Protein AF-A0A815STW2-F1 (afdb_monomer_lite)

Organism: NCBI:txid392033

Sequence (147 aa):
MLKKWLPKKSIYLHRVTLRSILSVIGIFVCCILSVFIVSNFSDNTRLIEPKSVKCNCPSAQNSFPQIIPSVLTTIRNEVILKPCKEIQKGSPVQRAIVIYYPHHQSEYFFPEVRWLYRSWVEMLLGQPSTWRTDFVIFTYNFSIEFR

Foldseek 3Di:
DDDDDDDPDDDPPPPVVVVVVVVVVVVVVVVVVVVVVVVVVVVPPPPPPPPPPPPPQPPPPPDDDPDDPDDPPDDDDPPPPDGDDDDDVPAQAEEEDEEEDEPVCCVPCVVVVVVVVVVVVVVVVVDDPSYYYHYHYDYPDPPDPPD

InterPro domains:
  IPR055588 Domain of unknown function DUF7164 [PF23741] (91-146)

Secondary structure (DSSP, 8-state):
----------SSHHHHHHHHHHHHHHHHHHHHHHHHHHHHHHTT-----------------S------SS---S------PPPPPP--TT--EEEEEEEE--GGGHHHHHHHHHHHHHHHHHHHHT--TTEEEEEEEE---------

pLDDT: mean 70.27, std 20.28, range [38.28, 96.31]

Structure (mmCIF, N/CA/C/O backbone):
data_AF-A0A815STW2-F1
#
_entry.id   AF-A0A815STW2-F1
#
loop_
_atom_site.group_PDB
_atom_site.id
_atom_site.type_symbol
_atom_site.label_atom_id
_atom_site.label_alt_id
_atom_site.label_comp_id
_atom_site.label_asym_id
_atom_site.label_entity_id
_atom_site.label_seq_id
_atom_site.pdbx_PDB_ins_code
_atom_site.Cartn_x
_atom_site.Cartn_y
_atom_site.Cartn_z
_atom_site.occupancy
_atom_site.B_iso_or_equiv
_atom_site.auth_seq_id
_atom_site.auth_comp_id
_atom_site.auth_asym_id
_atom_site.auth_atom_id
_atom_site.pdbx_PDB_model_num
ATOM 1 N N . MET A 1 1 ? 72.573 -13.040 51.336 1.00 42.34 1 MET A N 1
ATOM 2 C CA . MET A 1 1 ? 72.260 -11.967 50.366 1.00 42.34 1 MET A CA 1
ATOM 3 C C . MET A 1 1 ? 70.932 -12.277 49.687 1.00 42.34 1 MET A C 1
ATOM 5 O O . MET A 1 1 ? 70.861 -13.204 48.893 1.00 42.34 1 MET A O 1
ATOM 9 N N . LEU A 1 2 ? 69.871 -11.558 50.071 1.00 44.09 2 LEU A N 1
ATOM 10 C CA . LEU A 1 2 ? 68.526 -11.670 49.498 1.00 44.09 2 LEU A CA 1
ATOM 11 C C . LEU A 1 2 ? 68.499 -11.145 48.054 1.00 44.09 2 LEU A C 1
ATOM 13 O O . LEU A 1 2 ? 68.849 -9.988 47.826 1.00 44.09 2 LEU A O 1
ATOM 17 N N . LYS A 1 3 ? 67.935 -11.913 47.116 1.00 49.56 3 LYS A N 1
ATOM 18 C CA . LYS A 1 3 ? 67.274 -11.344 45.932 1.00 49.56 3 LYS A CA 1
ATOM 19 C C . LYS A 1 3 ? 65.848 -11.879 45.841 1.00 49.56 3 LYS A C 1
ATOM 21 O O . LYS A 1 3 ? 65.611 -13.067 45.656 1.00 49.56 3 LYS A O 1
ATOM 26 N N . LYS A 1 4 ? 64.926 -10.944 46.069 1.00 55.22 4 LYS A N 1
ATOM 27 C CA . LYS A 1 4 ? 63.472 -11.083 46.119 1.00 55.22 4 LYS A CA 1
ATOM 28 C C . LYS A 1 4 ? 62.908 -11.566 44.784 1.00 55.22 4 LYS A C 1
ATOM 30 O O . LYS A 1 4 ? 63.143 -10.956 43.745 1.00 55.22 4 LYS A O 1
ATOM 35 N N . TRP A 1 5 ? 62.086 -12.601 44.877 1.00 53.25 5 TRP A N 1
ATOM 36 C CA . TRP A 1 5 ? 61.035 -12.935 43.926 1.00 53.25 5 TRP A CA 1
ATOM 37 C C . TRP A 1 5 ? 59.880 -11.929 44.048 1.00 53.25 5 TRP A C 1
ATOM 39 O O . TRP A 1 5 ? 59.402 -11.674 45.152 1.00 53.25 5 TRP A O 1
ATOM 49 N N . LEU A 1 6 ? 59.398 -11.397 42.925 1.00 59.75 6 LEU A N 1
ATOM 50 C CA . LEU A 1 6 ? 58.096 -10.729 42.827 1.00 59.75 6 LEU A CA 1
ATOM 51 C C . LEU A 1 6 ? 57.305 -11.371 41.676 1.00 59.75 6 LEU A C 1
ATOM 53 O O . LEU A 1 6 ? 57.813 -11.411 40.552 1.00 59.75 6 LEU A O 1
ATOM 57 N N . PRO A 1 7 ? 56.080 -11.874 41.911 1.00 55.28 7 PRO A N 1
ATOM 58 C CA . PRO A 1 7 ? 55.275 -12.479 40.860 1.00 55.28 7 PRO A CA 1
ATOM 59 C C . PRO A 1 7 ? 54.510 -11.418 40.051 1.00 55.28 7 PRO A C 1
ATOM 61 O O . PRO A 1 7 ? 53.757 -10.606 40.587 1.00 55.28 7 PRO A O 1
ATOM 64 N N . LYS A 1 8 ? 54.649 -11.478 38.722 1.00 58.78 8 LYS A N 1
ATOM 65 C CA . LYS A 1 8 ? 53.782 -10.802 37.742 1.00 58.78 8 LYS A CA 1
ATOM 66 C C . LYS A 1 8 ? 52.380 -11.428 37.768 1.00 58.78 8 LYS A C 1
ATOM 68 O O . LYS A 1 8 ? 52.125 -12.391 37.051 1.00 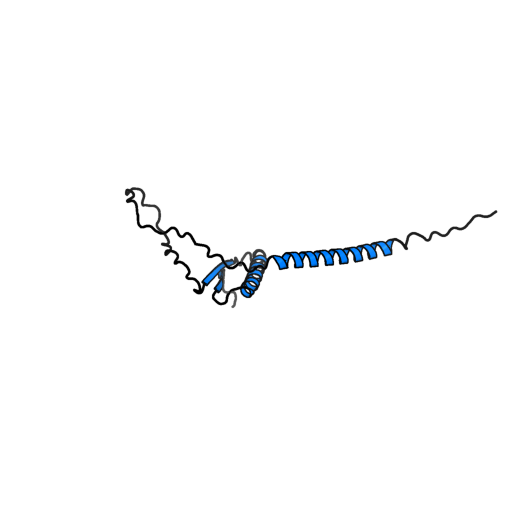58.78 8 LYS A O 1
ATOM 73 N N . LYS A 1 9 ? 51.450 -10.876 38.546 1.00 54.53 9 LYS A N 1
ATOM 74 C CA . LYS A 1 9 ? 50.006 -11.156 38.411 1.00 54.53 9 LYS A CA 1
ATOM 75 C C . LYS A 1 9 ? 49.184 -9.905 38.729 1.00 54.53 9 LYS A C 1
ATOM 77 O O . LYS A 1 9 ? 48.673 -9.778 39.829 1.00 54.53 9 LYS A O 1
ATOM 82 N N . SER A 1 10 ? 49.051 -8.978 37.778 1.00 56.28 10 SER A N 1
ATOM 83 C CA . SER A 1 10 ? 48.032 -7.914 37.868 1.00 56.28 10 SER A CA 1
ATOM 84 C C . SER A 1 10 ? 47.793 -7.216 36.523 1.00 56.28 10 SER A C 1
ATOM 86 O O . SER A 1 10 ? 48.119 -6.049 36.358 1.00 56.28 10 SER A O 1
ATOM 88 N N . ILE A 1 11 ? 47.301 -7.938 35.508 1.00 57.12 11 ILE A N 1
ATOM 89 C CA . ILE A 1 11 ? 46.844 -7.308 34.242 1.00 57.12 11 ILE A CA 1
ATOM 90 C C . ILE A 1 11 ? 45.532 -7.934 33.721 1.00 57.12 11 ILE A C 1
ATOM 92 O O . ILE A 1 11 ? 44.764 -7.279 33.023 1.00 57.12 11 ILE A O 1
ATOM 96 N N . TYR A 1 12 ? 45.197 -9.171 34.105 1.00 49.94 12 TYR A N 1
ATOM 97 C CA . TYR A 1 12 ? 44.025 -9.869 33.555 1.00 49.94 12 TYR A CA 1
ATOM 98 C C . TYR A 1 12 ? 42.677 -9.540 34.222 1.00 49.94 12 TYR A C 1
ATOM 100 O O . TYR A 1 12 ? 41.643 -9.691 33.576 1.00 49.94 12 TYR A O 1
ATOM 108 N N . LEU A 1 13 ? 42.653 -9.046 35.466 1.00 50.84 13 LEU A N 1
ATOM 109 C CA . LEU A 1 13 ? 41.388 -8.817 36.185 1.00 50.84 13 LEU A CA 1
ATOM 110 C C . LEU A 1 13 ? 40.633 -7.545 35.748 1.00 50.84 13 LEU A C 1
ATOM 112 O O . LEU A 1 13 ? 39.431 -7.446 35.964 1.00 50.84 13 LEU A O 1
ATOM 116 N N . HIS A 1 14 ? 41.303 -6.582 35.105 1.00 52.69 14 HIS A N 1
ATOM 117 C CA . HIS A 1 14 ? 40.707 -5.272 34.800 1.00 52.69 14 HIS A CA 1
ATOM 118 C C . HIS A 1 14 ? 39.965 -5.219 33.447 1.00 52.69 14 HIS A C 1
ATOM 120 O O . HIS A 1 14 ? 39.109 -4.362 33.227 1.00 52.69 14 HIS A O 1
ATOM 126 N N . ARG A 1 15 ? 40.260 -6.136 32.514 1.00 53.25 15 ARG A N 1
ATOM 127 C CA . ARG A 1 15 ? 39.623 -6.149 31.181 1.00 53.25 15 ARG A CA 1
ATOM 128 C C . ARG A 1 15 ? 38.226 -6.776 31.172 1.00 53.25 15 ARG A C 1
ATOM 130 O O . ARG A 1 15 ? 37.423 -6.433 30.307 1.00 53.25 15 ARG A O 1
ATOM 137 N N . VAL A 1 16 ? 37.929 -7.666 32.120 1.00 55.84 16 VAL A N 1
ATOM 138 C CA . VAL A 1 16 ? 36.632 -8.363 32.197 1.00 55.84 16 VAL A CA 1
ATOM 139 C C . VAL A 1 16 ? 35.546 -7.457 32.793 1.00 55.84 16 VAL A C 1
ATOM 141 O O . VAL A 1 16 ? 34.399 -7.500 32.353 1.00 55.84 16 VAL A O 1
ATOM 144 N N . THR A 1 17 ? 35.907 -6.552 33.706 1.00 60.47 17 THR A N 1
ATOM 145 C CA . THR A 1 17 ? 34.969 -5.589 34.304 1.00 60.47 17 THR A CA 1
ATOM 146 C C . THR A 1 17 ? 34.543 -4.495 33.328 1.00 60.47 17 THR A C 1
ATOM 148 O O . THR A 1 17 ? 33.364 -4.158 33.285 1.00 60.47 17 THR A O 1
ATOM 151 N N . LEU A 1 18 ? 35.444 -3.991 32.476 1.00 69.06 18 LEU A N 1
ATOM 152 C CA . LEU A 1 18 ? 35.115 -2.893 31.558 1.00 69.06 18 LEU A CA 1
ATOM 153 C C . LEU A 1 18 ? 34.068 -3.292 30.504 1.00 69.06 18 LEU A C 1
ATOM 155 O O . LEU A 1 18 ? 33.138 -2.534 30.248 1.00 69.06 18 LEU A O 1
ATOM 159 N N . ARG A 1 19 ? 34.178 -4.497 29.922 1.00 73.44 19 ARG A N 1
ATOM 160 C CA . ARG A 1 19 ? 33.194 -4.997 28.941 1.00 73.44 19 ARG A CA 1
ATOM 161 C C . ARG A 1 19 ? 31.816 -5.219 29.562 1.00 73.44 19 ARG A C 1
ATOM 163 O O . ARG A 1 19 ? 30.814 -4.920 28.923 1.00 73.44 19 ARG A O 1
ATOM 170 N N . SER A 1 20 ? 31.778 -5.693 30.806 1.00 78.06 20 SER A N 1
ATOM 171 C CA . SER A 1 20 ? 30.528 -5.856 31.551 1.00 78.06 20 SER A CA 1
ATOM 172 C C . SER A 1 20 ? 29.868 -4.499 31.828 1.00 78.06 20 SER A C 1
ATOM 174 O O . SER A 1 20 ? 28.696 -4.304 31.518 1.00 78.06 20 SER A O 1
ATOM 176 N N . ILE A 1 21 ? 30.647 -3.514 32.286 1.00 81.75 21 ILE A N 1
ATOM 177 C CA . ILE A 1 21 ? 30.162 -2.152 32.557 1.00 81.75 21 ILE A CA 1
ATOM 178 C C . ILE A 1 21 ? 29.641 -1.479 31.276 1.00 81.75 21 ILE A C 1
ATOM 180 O O . ILE A 1 21 ? 28.546 -0.924 31.282 1.00 81.75 21 ILE A O 1
ATOM 184 N N . LEU A 1 22 ? 30.373 -1.581 30.161 1.00 83.12 22 LEU A N 1
ATOM 185 C CA . LEU A 1 22 ? 29.943 -1.054 28.858 1.00 83.12 22 LEU A CA 1
ATOM 186 C C . LEU A 1 22 ? 28.628 -1.688 28.378 1.00 83.12 22 LEU A C 1
ATOM 188 O O . LEU A 1 22 ? 27.776 -0.984 27.840 1.00 83.12 22 LEU A O 1
ATOM 192 N N . SER A 1 23 ? 28.432 -2.990 28.609 1.00 86.88 23 SER A N 1
ATOM 193 C CA . SER A 1 23 ? 27.186 -3.678 28.254 1.00 86.88 23 SER A CA 1
ATOM 194 C C . SER A 1 23 ? 26.001 -3.195 29.090 1.00 86.88 23 SER A C 1
ATOM 196 O O . SER A 1 23 ? 24.921 -2.975 28.547 1.00 86.88 23 SER A O 1
ATOM 198 N N . VAL A 1 24 ? 26.191 -3.007 30.398 1.00 88.56 24 VAL A N 1
ATOM 199 C CA . VAL A 1 24 ? 25.129 -2.523 31.294 1.00 88.56 24 VAL A CA 1
ATOM 200 C C . VAL A 1 24 ? 24.748 -1.081 30.956 1.00 88.56 24 VAL A C 1
ATOM 202 O O . VAL A 1 24 ? 23.561 -0.773 30.863 1.00 88.56 24 VAL A O 1
ATOM 205 N N . ILE A 1 25 ? 25.734 -0.217 30.684 1.00 91.75 25 ILE A N 1
ATOM 206 C CA . ILE A 1 25 ? 25.488 1.164 30.239 1.00 91.75 25 ILE A CA 1
ATOM 207 C C . ILE A 1 25 ? 24.729 1.173 28.906 1.00 91.75 25 ILE A C 1
ATOM 209 O O . ILE A 1 25 ? 23.763 1.918 28.764 1.00 91.75 25 ILE A O 1
ATOM 213 N N . GLY A 1 26 ? 25.113 0.321 27.949 1.00 90.44 26 GLY A N 1
ATOM 214 C CA . GLY A 1 26 ? 24.435 0.220 26.654 1.00 90.44 26 GLY A CA 1
ATOM 215 C C . GLY A 1 26 ? 22.959 -0.168 26.773 1.00 90.44 26 GLY A C 1
ATOM 216 O O . GLY A 1 26 ? 22.108 0.458 26.143 1.00 90.44 26 GLY A O 1
ATOM 217 N N . ILE A 1 27 ? 22.637 -1.147 27.627 1.00 90.12 27 ILE A N 1
ATOM 218 C CA . ILE A 1 27 ? 21.247 -1.552 27.894 1.00 90.12 27 ILE A CA 1
ATOM 219 C C . ILE A 1 27 ? 20.471 -0.399 28.537 1.00 90.12 27 ILE A C 1
ATOM 221 O O . ILE A 1 27 ? 19.361 -0.092 28.108 1.00 90.12 27 ILE A O 1
ATOM 225 N N . PHE A 1 28 ? 21.069 0.282 29.516 1.00 91.62 28 PHE A N 1
ATOM 226 C CA . PHE A 1 28 ? 20.416 1.378 30.227 1.00 91.62 28 PHE A CA 1
ATOM 227 C C . PHE A 1 28 ? 20.101 2.567 29.307 1.00 91.62 28 PHE A C 1
ATOM 229 O O . PHE A 1 28 ? 18.982 3.077 29.315 1.00 91.62 28 PHE A O 1
ATOM 236 N N . VAL A 1 29 ? 21.049 2.962 28.450 1.00 93.38 29 VAL A N 1
ATOM 237 C CA . VAL A 1 29 ? 20.839 4.019 27.446 1.00 93.38 29 VAL A CA 1
ATOM 238 C C . VAL A 1 29 ? 19.759 3.614 26.440 1.00 93.38 29 VAL A C 1
ATOM 240 O O . VAL A 1 29 ? 18.902 4.430 26.108 1.00 93.38 29 VAL A O 1
ATOM 243 N N . CYS A 1 30 ? 19.747 2.354 25.995 1.00 90.69 30 CYS A N 1
ATOM 244 C CA . CYS A 1 30 ? 18.729 1.846 25.075 1.00 90.69 30 CYS A CA 1
ATOM 245 C C . CYS A 1 30 ? 17.319 1.886 25.694 1.00 90.69 30 CYS A C 1
ATOM 247 O O . CYS A 1 30 ? 16.372 2.326 25.042 1.00 90.69 30 CYS A O 1
ATOM 249 N N . CYS A 1 31 ? 17.185 1.507 26.970 1.00 86.69 31 CYS A N 1
ATOM 250 C CA . CYS A 1 31 ? 15.921 1.593 27.705 1.00 86.69 31 CYS A CA 1
ATOM 251 C C . CYS A 1 31 ? 15.448 3.039 27.902 1.00 86.69 31 CYS A C 1
ATOM 253 O O . CYS A 1 31 ? 14.261 3.315 27.758 1.00 86.69 31 CYS A O 1
ATOM 255 N N . ILE A 1 32 ? 16.352 3.977 28.203 1.00 89.62 32 ILE A N 1
ATOM 256 C CA . ILE A 1 32 ? 15.976 5.393 28.332 1.00 89.62 32 ILE A CA 1
ATOM 257 C C . ILE A 1 32 ? 15.513 5.951 26.984 1.00 89.62 32 ILE A C 1
ATOM 259 O O . ILE A 1 32 ? 14.486 6.624 26.925 1.00 89.62 32 ILE A O 1
ATOM 263 N N . LEU A 1 33 ? 16.228 5.648 25.896 1.00 86.75 33 LEU A N 1
ATOM 264 C CA . LEU A 1 33 ? 15.863 6.120 24.560 1.00 86.75 33 LEU A CA 1
ATOM 265 C C . LEU A 1 33 ? 14.515 5.557 24.096 1.00 86.75 33 LEU A C 1
ATOM 267 O O . LEU A 1 33 ? 13.717 6.308 23.541 1.00 86.75 33 LEU A O 1
ATOM 271 N N . SER A 1 34 ? 14.220 4.279 24.350 1.00 84.56 34 SER A N 1
ATOM 272 C CA . SER A 1 34 ? 12.936 3.687 23.954 1.00 84.56 34 SER A CA 1
ATOM 273 C C . SER A 1 34 ? 11.755 4.300 24.711 1.00 84.56 34 SER A C 1
ATOM 275 O O . SER A 1 34 ? 10.747 4.632 24.088 1.00 84.56 34 SER A O 1
ATOM 277 N N . VAL A 1 35 ? 11.896 4.546 26.018 1.00 82.19 35 VAL A N 1
ATOM 278 C CA . VAL A 1 35 ? 10.873 5.247 26.813 1.00 82.19 35 VAL A CA 1
ATOM 279 C C . VAL A 1 35 ? 10.686 6.679 26.314 1.00 82.19 35 VAL A C 1
ATOM 281 O O . VAL A 1 35 ? 9.554 7.127 26.151 1.00 82.19 35 VAL A O 1
ATOM 284 N N . PHE A 1 36 ? 11.774 7.390 26.005 1.00 80.31 36 PHE A N 1
ATOM 285 C CA . PHE A 1 36 ? 11.689 8.763 25.508 1.00 80.31 36 PHE A CA 1
ATOM 286 C C . PHE A 1 36 ? 10.988 8.840 24.144 1.00 80.31 36 PHE A C 1
ATOM 288 O O . PHE A 1 36 ? 10.163 9.728 23.931 1.00 80.31 36 PHE A O 1
ATOM 295 N N . ILE A 1 37 ? 11.262 7.894 23.240 1.00 77.25 37 ILE A N 1
ATOM 296 C CA . ILE A 1 37 ? 10.595 7.803 21.932 1.00 77.25 37 ILE A CA 1
ATOM 297 C C . ILE A 1 37 ? 9.094 7.538 22.106 1.00 77.25 37 ILE A C 1
ATOM 299 O O . ILE A 1 37 ? 8.285 8.223 21.484 1.00 77.25 37 ILE A O 1
ATOM 303 N N . VAL A 1 38 ? 8.708 6.596 22.974 1.00 71.56 38 VAL A N 1
ATOM 304 C CA . VAL A 1 38 ? 7.292 6.266 23.214 1.00 71.56 38 VAL A CA 1
ATOM 305 C C . VAL A 1 38 ? 6.542 7.445 23.842 1.00 71.56 38 VAL A C 1
ATOM 307 O O . VAL A 1 38 ? 5.451 7.783 23.384 1.00 71.56 38 VAL A O 1
ATOM 310 N N . SER A 1 39 ? 7.135 8.125 24.827 1.00 70.75 39 SER A N 1
ATOM 311 C CA . SER A 1 39 ? 6.503 9.279 25.478 1.00 70.75 39 SER A CA 1
ATOM 312 C C . SER A 1 39 ? 6.329 10.467 24.528 1.00 70.75 39 SER A C 1
ATOM 314 O O . SER A 1 39 ? 5.258 11.066 24.500 1.00 70.75 39 SER A O 1
ATOM 316 N N . ASN A 1 40 ? 7.326 10.770 23.687 1.00 64.44 40 ASN A N 1
ATOM 317 C CA . ASN A 1 40 ? 7.192 11.839 22.686 1.00 64.44 40 ASN A CA 1
ATOM 318 C C . ASN A 1 40 ? 6.176 11.497 21.585 1.00 64.44 40 ASN A C 1
ATOM 320 O O . ASN A 1 40 ? 5.594 12.396 20.980 1.00 64.44 40 ASN A O 1
ATOM 324 N N . PHE A 1 41 ? 5.955 10.210 21.309 1.00 52.34 41 PHE A N 1
ATOM 325 C CA . PHE A 1 41 ? 4.970 9.784 20.321 1.00 52.34 41 PHE A CA 1
ATOM 326 C C . PHE A 1 41 ? 3.534 9.848 20.865 1.00 52.34 41 PHE A C 1
ATOM 328 O O . PHE A 1 41 ? 2.614 10.215 20.132 1.00 52.34 41 PHE A O 1
ATOM 335 N N . SER A 1 42 ? 3.337 9.554 22.155 1.00 47.62 42 SER A N 1
ATOM 336 C CA . SER A 1 42 ? 2.008 9.525 22.777 1.00 47.62 42 SER A CA 1
ATOM 337 C C . SER A 1 42 ? 1.329 10.902 22.822 1.00 47.62 42 SER A C 1
ATOM 339 O O . SER A 1 42 ? 0.120 10.987 22.603 1.00 47.62 42 SER A O 1
ATOM 341 N N . ASP A 1 43 ? 2.079 11.989 23.031 1.00 50.06 43 ASP A N 1
ATOM 342 C CA . ASP A 1 43 ? 1.504 13.337 23.193 1.00 50.06 43 ASP A CA 1
ATOM 343 C C . ASP A 1 43 ? 0.978 13.975 21.893 1.00 50.06 43 ASP A C 1
ATOM 345 O O . ASP A 1 43 ? 0.199 14.932 21.938 1.00 50.06 43 ASP A O 1
ATOM 349 N N . ASN A 1 44 ? 1.324 13.425 20.724 1.00 49.06 44 ASN A N 1
ATOM 350 C CA . ASN A 1 44 ? 0.881 13.953 19.428 1.00 49.06 44 ASN A CA 1
ATOM 351 C C . ASN A 1 44 ? -0.429 13.342 18.909 1.00 49.06 44 ASN A C 1
ATOM 353 O O . ASN A 1 44 ? -0.925 13.759 17.864 1.00 49.06 44 ASN A O 1
ATOM 357 N N . THR A 1 45 ? -1.050 12.416 19.646 1.00 46.06 45 THR A N 1
ATOM 358 C CA . THR A 1 45 ? -2.367 11.851 19.289 1.00 46.06 45 THR A CA 1
ATOM 359 C C . THR A 1 45 ? -3.536 12.663 19.852 1.00 46.06 45 THR A C 1
ATOM 361 O O . THR A 1 45 ? -4.592 12.130 20.191 1.00 46.06 45 THR A O 1
ATOM 364 N N . ARG A 1 46 ? -3.399 13.994 19.916 1.00 45.28 46 ARG A N 1
ATOM 365 C CA . ARG A 1 46 ? -4.576 14.852 20.073 1.00 45.28 46 ARG A CA 1
ATOM 366 C C . ARG A 1 46 ? -5.394 14.745 18.795 1.00 45.28 46 ARG A C 1
ATOM 368 O O . ARG A 1 46 ? -4.941 15.179 17.742 1.00 45.28 46 ARG A O 1
ATOM 375 N N . LEU A 1 47 ? -6.583 14.155 18.918 1.00 44.94 47 LEU A N 1
ATOM 376 C CA . LEU A 1 47 ? -7.672 14.176 17.944 1.00 44.94 47 LEU A CA 1
ATOM 377 C C . LEU A 1 47 ? -7.782 15.572 17.322 1.00 44.94 47 LEU A C 1
ATOM 379 O O . LEU A 1 47 ? -8.393 16.482 17.882 1.00 44.94 47 LEU A O 1
ATOM 383 N N . ILE A 1 48 ? -7.157 15.746 16.161 1.00 47.47 48 ILE A N 1
ATOM 384 C CA . ILE A 1 48 ? -7.424 16.878 15.292 1.00 47.47 48 ILE A CA 1
ATOM 385 C C . ILE A 1 48 ? -8.815 16.589 14.742 1.00 47.47 48 ILE A C 1
ATOM 387 O O . ILE A 1 48 ? -8.967 15.824 13.790 1.00 47.47 48 ILE A O 1
ATOM 391 N N . GLU A 1 49 ? -9.844 17.166 15.365 1.00 47.59 49 GLU A N 1
ATOM 392 C CA . GLU A 1 49 ? -11.111 17.354 14.669 1.00 47.59 49 GLU A CA 1
ATOM 393 C C . GLU A 1 49 ? -10.772 18.008 13.326 1.00 47.59 49 GLU A C 1
ATOM 395 O O . GLU A 1 49 ? -10.093 19.046 13.315 1.00 47.59 49 GLU A O 1
ATOM 400 N N . PRO A 1 50 ? -11.173 17.415 12.188 1.00 47.03 50 PRO A N 1
ATOM 401 C CA . PRO A 1 50 ? -10.904 18.010 10.898 1.00 47.03 50 PRO A CA 1
ATOM 402 C C . PRO A 1 50 ? -11.668 19.331 10.844 1.00 47.03 50 PRO A C 1
ATOM 404 O O . PRO A 1 50 ? -12.865 19.368 10.554 1.00 47.03 50 PRO A O 1
ATOM 407 N N . LYS A 1 51 ? -10.972 20.436 11.145 1.00 42.91 51 LYS A N 1
ATOM 408 C CA . LYS A 1 51 ? -11.426 21.780 10.801 1.00 42.91 51 LYS A CA 1
ATOM 409 C C . LYS A 1 51 ? -11.782 21.708 9.328 1.00 42.91 51 LYS A C 1
ATOM 411 O O . LYS A 1 51 ? -10.935 21.336 8.521 1.00 42.91 51 LYS A O 1
ATOM 416 N N . SER A 1 52 ? -13.041 21.989 9.008 1.00 45.62 52 SER A N 1
ATOM 417 C CA . SER A 1 52 ? -13.560 21.978 7.646 1.00 45.62 52 SER A CA 1
ATOM 418 C C . SER A 1 52 ? -12.640 22.818 6.766 1.00 45.62 52 SER A C 1
ATOM 420 O O . SER A 1 52 ? -12.687 24.051 6.804 1.00 45.62 52 SER A O 1
ATOM 422 N N . VAL A 1 53 ? -11.757 22.156 6.024 1.00 48.38 53 VAL A N 1
ATOM 423 C CA . VAL A 1 53 ? -10.932 22.805 5.017 1.00 48.38 53 VAL A CA 1
ATOM 424 C C . VAL A 1 53 ? -11.920 23.252 3.953 1.00 48.38 53 VAL A C 1
ATOM 426 O O . VAL A 1 53 ? -12.465 22.427 3.223 1.00 48.38 53 VAL A O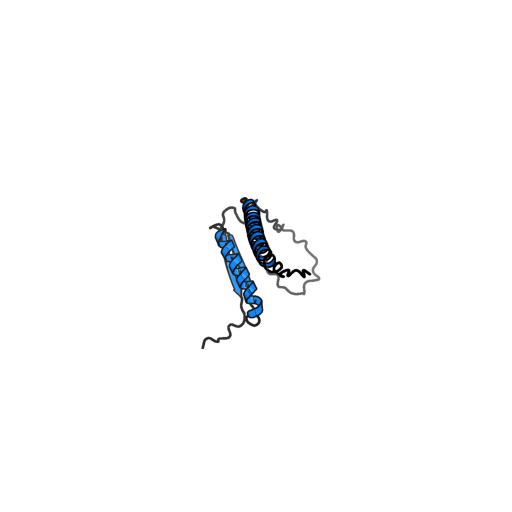 1
ATOM 429 N N . LYS A 1 54 ? -12.215 24.554 3.912 1.00 41.50 54 LYS A N 1
ATOM 430 C CA . LYS A 1 54 ? -12.936 25.148 2.790 1.00 41.50 54 LYS A CA 1
ATOM 431 C C . LYS A 1 54 ? -12.044 24.974 1.570 1.00 41.50 54 LYS A C 1
ATOM 433 O O . LYS A 1 54 ? -11.056 25.687 1.410 1.00 41.50 54 LYS A O 1
ATOM 438 N N . CYS A 1 55 ? -12.354 23.985 0.742 1.00 49.47 55 CYS A N 1
ATOM 439 C CA . CYS A 1 55 ? -11.763 23.883 -0.577 1.00 49.47 55 CYS A CA 1
ATOM 440 C C . CYS A 1 55 ? -12.240 25.108 -1.361 1.00 49.47 55 CYS A C 1
ATOM 442 O O . CYS A 1 55 ? -13.393 25.154 -1.787 1.00 49.47 55 CYS A O 1
ATOM 444 N N . ASN A 1 56 ? -11.372 26.106 -1.531 1.00 44.47 56 ASN A N 1
ATOM 445 C CA . ASN A 1 56 ? -11.591 27.173 -2.500 1.00 44.47 56 ASN A CA 1
ATOM 446 C C . ASN A 1 56 ? -11.511 26.545 -3.894 1.00 44.47 56 ASN A C 1
ATOM 448 O O . ASN A 1 56 ? -10.467 26.558 -4.542 1.00 44.47 56 ASN A O 1
ATOM 452 N N . CYS A 1 57 ? -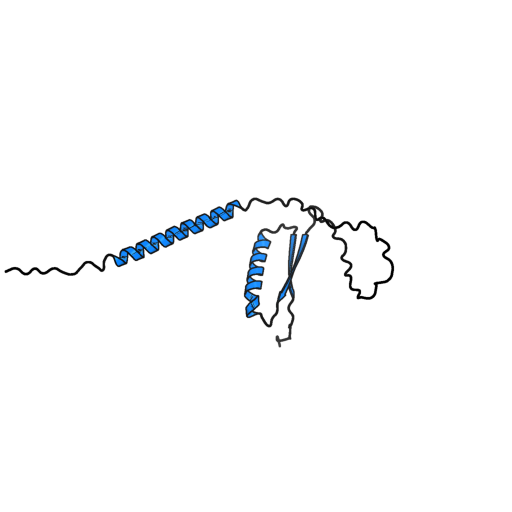12.607 25.937 -4.340 1.00 51.56 57 CYS A N 1
ATOM 453 C CA . CYS A 1 57 ? -12.776 25.655 -5.751 1.00 51.56 57 CYS A CA 1
ATOM 454 C C . CYS A 1 57 ? -12.905 27.018 -6.440 1.00 51.56 57 CYS A C 1
ATOM 456 O O . CYS A 1 57 ? -13.663 27.856 -5.939 1.00 51.56 57 CYS A O 1
ATOM 458 N N . PRO A 1 58 ? -12.193 27.286 -7.547 1.00 45.28 58 PRO A N 1
ATOM 459 C CA . PRO A 1 58 ? -12.523 28.432 -8.371 1.00 45.28 58 PRO A CA 1
ATOM 460 C C . PRO A 1 58 ? -13.959 28.219 -8.840 1.00 45.28 58 PRO A C 1
ATOM 462 O O . PRO A 1 58 ? -14.241 27.355 -9.670 1.00 45.28 58 PRO A O 1
ATOM 465 N N . SER A 1 59 ? -14.890 28.950 -8.232 1.00 44.84 59 SER A N 1
ATOM 466 C CA . SER A 1 59 ? -16.249 29.051 -8.728 1.00 44.84 59 SER A CA 1
ATOM 467 C C . SER A 1 59 ? -16.122 29.474 -10.180 1.00 44.84 59 SER A C 1
ATOM 469 O O . SER A 1 59 ? -15.571 30.540 -10.455 1.00 44.84 59 SER A O 1
ATOM 471 N N . ALA A 1 60 ? -16.593 28.637 -11.102 1.00 46.38 60 ALA A N 1
ATOM 472 C CA . ALA A 1 60 ? -16.831 29.046 -12.474 1.00 46.38 60 ALA A CA 1
ATOM 473 C C . ALA A 1 60 ? -17.919 30.128 -12.433 1.00 46.38 60 ALA A C 1
ATOM 475 O O . ALA A 1 60 ? -19.107 29.861 -12.596 1.00 46.38 60 ALA A O 1
ATOM 476 N N . GLN A 1 61 ? -17.522 31.356 -12.103 1.00 42.81 61 GLN A N 1
ATOM 477 C CA . GLN A 1 61 ? -18.317 32.527 -12.387 1.00 42.81 61 GLN A CA 1
ATOM 478 C C . GLN A 1 61 ? -18.315 32.637 -13.901 1.00 42.81 61 GLN A C 1
ATOM 480 O O . GLN A 1 61 ? -17.286 32.838 -14.542 1.00 42.81 61 GLN A O 1
ATOM 485 N N . ASN A 1 62 ? -19.495 32.383 -14.450 1.00 48.19 62 ASN A N 1
ATOM 486 C CA . ASN A 1 62 ? -19.827 32.536 -15.848 1.00 48.19 62 ASN A CA 1
ATOM 487 C C . ASN A 1 62 ? -19.501 33.963 -16.296 1.00 48.19 62 ASN A C 1
ATOM 489 O O . ASN A 1 62 ? -20.330 34.862 -16.213 1.00 48.19 62 ASN A O 1
ATOM 493 N N . SER A 1 63 ? -18.291 34.164 -16.788 1.00 44.19 63 SER A N 1
ATOM 494 C CA . SER A 1 63 ? -17.947 35.282 -17.647 1.00 44.19 63 SER A CA 1
ATOM 495 C C . SER A 1 63 ? -16.817 34.815 -18.546 1.00 44.19 63 SER A C 1
ATOM 497 O O . SER A 1 63 ? -15.646 35.045 -18.262 1.00 44.19 63 SER A O 1
ATOM 499 N N . PHE A 1 64 ? -17.177 34.109 -19.618 1.00 38.28 64 PHE A N 1
ATOM 500 C CA . PHE A 1 64 ? -16.338 34.068 -20.809 1.00 38.28 64 PHE A CA 1
ATOM 501 C C . PHE A 1 64 ? -16.156 35.521 -21.274 1.00 38.28 64 PHE A C 1
ATOM 503 O O . PHE A 1 64 ? -17.150 36.138 -21.669 1.00 38.28 64 PHE A O 1
ATOM 510 N N . PRO A 1 65 ? -14.945 36.104 -21.257 1.00 40.47 65 PRO A N 1
ATOM 511 C CA . PRO A 1 65 ? -14.693 37.223 -22.140 1.00 40.47 65 PRO A CA 1
ATOM 512 C C . PRO A 1 65 ? -14.708 36.666 -23.566 1.00 40.47 65 PRO A C 1
ATOM 514 O O . PRO A 1 65 ? -14.105 35.628 -23.846 1.00 40.47 65 PRO A O 1
ATOM 517 N N . GLN A 1 66 ? -15.428 37.326 -24.471 1.00 47.78 66 GLN A N 1
ATOM 518 C CA . GLN A 1 66 ? -15.333 37.040 -25.898 1.00 47.78 66 GLN A CA 1
ATOM 519 C C . GLN A 1 66 ? -13.911 37.383 -26.359 1.00 47.78 66 GLN A C 1
ATOM 521 O O . GLN A 1 66 ? -13.603 38.533 -26.667 1.00 47.78 66 GLN A O 1
ATOM 526 N N . ILE A 1 67 ? -13.018 36.393 -26.347 1.00 43.09 67 ILE A N 1
ATOM 527 C CA . ILE A 1 67 ? -11.671 36.530 -26.889 1.00 43.09 67 ILE A CA 1
ATOM 528 C C . ILE A 1 67 ? -11.748 36.232 -28.389 1.00 43.09 67 ILE A C 1
ATOM 530 O O . ILE A 1 67 ? -12.022 35.116 -28.820 1.00 43.09 67 ILE A O 1
ATOM 534 N N . ILE A 1 68 ? -11.561 37.316 -29.135 1.00 45.56 68 ILE A N 1
ATOM 535 C CA . ILE A 1 68 ? -11.153 37.482 -30.535 1.00 45.56 68 ILE A CA 1
ATOM 536 C C . ILE A 1 68 ? -10.669 36.175 -31.218 1.00 45.56 68 ILE A C 1
ATOM 538 O O . ILE A 1 68 ? -9.744 35.526 -30.721 1.00 45.56 68 ILE A O 1
ATOM 542 N N . PRO A 1 69 ? -11.220 35.802 -32.392 1.00 47.53 69 PRO A N 1
ATOM 543 C CA . PRO A 1 69 ? -10.878 34.560 -33.071 1.00 47.53 69 PRO A CA 1
ATOM 544 C C . PRO A 1 69 ? -9.626 34.745 -33.933 1.00 47.53 69 PRO A C 1
ATOM 546 O O . PRO A 1 69 ? -9.719 35.188 -35.075 1.00 47.53 69 PRO A O 1
ATOM 549 N N . SER A 1 70 ? -8.447 34.382 -33.431 1.00 45.44 70 SER A N 1
ATOM 550 C CA . SER A 1 70 ? -7.300 34.174 -34.335 1.00 45.44 70 SER A CA 1
ATOM 551 C C . SER A 1 70 ? -6.233 33.187 -33.866 1.00 45.44 70 SER A C 1
ATOM 553 O O . SER A 1 70 ? -5.244 33.009 -34.568 1.00 45.44 70 SER A O 1
ATOM 555 N N . VAL A 1 71 ? -6.403 32.495 -32.736 1.00 44.41 71 VAL A N 1
ATOM 556 C CA . VAL A 1 71 ? -5.423 31.488 -32.287 1.00 44.41 71 VAL A CA 1
ATOM 557 C C . VAL A 1 71 ? -6.158 30.259 -31.765 1.00 44.41 71 VAL A C 1
ATOM 559 O O . VAL A 1 71 ? -6.232 30.011 -30.568 1.00 44.41 71 VAL A O 1
ATOM 562 N N . LEU A 1 72 ? -6.774 29.506 -32.677 1.00 43.41 72 LEU A N 1
ATOM 563 C CA . LEU A 1 72 ? -7.528 28.300 -32.333 1.00 43.41 72 LEU A CA 1
ATOM 564 C C . LEU A 1 72 ? -7.184 27.140 -33.266 1.00 43.41 72 LEU A C 1
ATOM 566 O O . LEU A 1 72 ? -8.058 26.571 -33.905 1.00 43.41 72 LEU A O 1
ATOM 570 N N . THR A 1 73 ? -5.905 26.775 -33.344 1.00 46.94 73 THR A N 1
ATOM 571 C CA . THR A 1 73 ? -5.484 25.528 -34.002 1.00 46.94 73 THR A CA 1
ATOM 572 C C . THR A 1 73 ? -4.239 24.928 -33.353 1.00 46.94 73 THR A C 1
ATOM 574 O O . THR A 1 73 ? -3.251 24.697 -34.038 1.00 46.94 73 THR A O 1
ATOM 577 N N . THR A 1 74 ? -4.295 24.618 -32.054 1.00 38.88 74 THR A N 1
ATOM 578 C CA . THR A 1 74 ? -3.430 23.570 -31.482 1.00 38.88 74 THR A CA 1
ATOM 579 C C . THR A 1 74 ? -4.183 22.802 -30.388 1.00 38.88 74 THR A C 1
ATOM 581 O O . THR A 1 74 ? -4.114 23.142 -29.217 1.00 38.88 74 THR A O 1
ATOM 584 N N . ILE A 1 75 ? -4.925 21.771 -30.818 1.00 45.56 75 ILE A N 1
ATOM 585 C CA . ILE A 1 75 ? -5.181 20.502 -30.099 1.00 45.56 75 ILE A CA 1
ATOM 586 C C . ILE A 1 75 ? -5.788 20.672 -28.686 1.00 45.56 75 ILE A C 1
ATOM 588 O O . ILE A 1 75 ? -5.094 20.680 -27.679 1.00 45.56 75 ILE A O 1
ATOM 592 N N . ARG A 1 76 ? -7.103 20.880 -28.546 1.00 48.66 76 ARG A N 1
ATOM 593 C CA . ARG A 1 76 ? -8.135 19.826 -28.393 1.00 48.66 76 ARG A CA 1
ATOM 594 C C . ARG A 1 76 ? -7.619 18.537 -27.730 1.00 48.66 76 ARG A C 1
ATOM 596 O O . ARG A 1 76 ? -7.316 17.572 -28.414 1.00 48.66 76 ARG A O 1
ATOM 603 N N . ASN A 1 77 ? -7.578 18.556 -26.400 1.00 51.25 77 ASN A N 1
ATOM 604 C CA . ASN A 1 77 ? -8.034 17.486 -25.503 1.00 51.25 77 ASN A CA 1
ATOM 605 C C . ASN A 1 77 ? -8.259 18.106 -24.115 1.00 51.25 77 ASN A C 1
ATOM 607 O O . ASN A 1 77 ? -7.635 17.729 -23.127 1.00 51.25 77 ASN A O 1
ATOM 611 N N . GLU A 1 78 ? -9.131 19.114 -24.046 1.00 54.19 78 GLU A N 1
ATOM 612 C CA . GLU A 1 78 ? -9.629 19.585 -22.759 1.00 54.19 78 GLU A CA 1
ATOM 613 C C . GLU A 1 78 ? -10.516 18.485 -22.182 1.00 54.19 78 GLU A C 1
ATOM 615 O O . GLU A 1 78 ? -11.666 18.296 -22.582 1.00 54.19 78 GLU A O 1
ATOM 620 N N . VAL A 1 79 ? -9.955 17.710 -21.255 1.00 54.38 79 VAL A N 1
ATOM 621 C CA . VAL A 1 79 ? -10.757 16.929 -20.322 1.00 54.38 79 VAL A CA 1
ATOM 622 C C . VAL A 1 79 ? -11.571 17.958 -19.550 1.00 54.38 79 VAL A C 1
ATOM 624 O O . VAL A 1 79 ? -11.045 18.625 -18.662 1.00 54.38 79 VAL A O 1
ATOM 627 N N . ILE A 1 80 ? -12.838 18.138 -19.933 1.00 54.53 80 ILE A N 1
ATOM 628 C CA . ILE A 1 80 ? -13.789 18.968 -19.194 1.00 54.53 80 ILE A CA 1
ATOM 629 C C . ILE A 1 80 ? -13.983 18.283 -17.841 1.00 54.53 80 ILE A C 1
ATOM 631 O O . ILE A 1 80 ? -14.826 17.397 -17.674 1.00 54.53 80 ILE A O 1
ATOM 635 N N . LEU A 1 81 ? -13.129 18.641 -16.883 1.00 52.91 81 LEU A N 1
ATOM 636 C CA . LEU A 1 81 ? -13.231 18.188 -15.509 1.00 52.91 81 LEU A CA 1
ATOM 637 C C . LEU A 1 81 ? -14.536 18.755 -14.967 1.00 52.91 81 LEU A C 1
ATOM 639 O O . LEU A 1 81 ? -14.733 19.970 -14.913 1.00 52.91 81 LEU A O 1
ATOM 643 N N . LYS A 1 82 ? -15.461 17.861 -14.608 1.00 63.16 82 LYS A N 1
ATOM 644 C CA . LYS A 1 82 ? -16.697 18.272 -13.946 1.00 63.16 82 LYS A CA 1
ATOM 645 C C . LYS A 1 82 ? -16.332 19.074 -12.692 1.00 63.16 82 LYS A C 1
ATOM 647 O O . LYS A 1 82 ? -15.410 18.671 -11.978 1.00 63.16 82 LYS A O 1
ATOM 652 N N . PRO A 1 83 ? -17.045 20.177 -12.411 1.00 59.44 83 PRO A N 1
ATOM 653 C CA . PRO A 1 83 ? -16.774 20.987 -11.236 1.00 59.44 83 PRO A CA 1
ATOM 654 C C . PRO A 1 83 ? -16.883 20.122 -9.979 1.00 59.44 83 PRO A C 1
ATOM 656 O O . PRO A 1 83 ? -17.835 19.351 -9.821 1.00 59.44 83 PRO A O 1
ATOM 659 N N . CYS A 1 84 ? -15.886 20.233 -9.100 1.00 57.59 84 CYS A N 1
ATOM 660 C CA . CYS A 1 84 ? -15.866 19.528 -7.827 1.00 57.59 84 CYS A CA 1
ATOM 661 C C . CYS A 1 84 ? -17.119 19.898 -7.025 1.00 57.59 84 CYS A C 1
ATOM 663 O O . CYS A 1 84 ? -17.356 21.069 -6.731 1.00 57.59 84 CYS A O 1
ATOM 665 N N . LYS A 1 85 ? -17.935 18.901 -6.677 1.00 72.75 85 LYS A N 1
ATOM 666 C CA . LYS A 1 85 ? -19.078 19.094 -5.783 1.00 72.75 85 LYS A CA 1
ATOM 667 C C . LYS A 1 85 ? -18.560 19.180 -4.349 1.00 72.75 85 LYS A C 1
ATOM 669 O O . LYS A 1 85 ? -17.771 18.331 -3.938 1.00 72.75 85 LYS A O 1
ATOM 674 N N . GLU A 1 86 ? -19.004 20.186 -3.600 1.00 72.94 86 GLU A N 1
ATOM 675 C CA . GLU A 1 86 ? -18.667 20.310 -2.181 1.00 72.94 86 GLU A CA 1
ATOM 676 C C . GLU A 1 86 ? -19.110 19.047 -1.427 1.00 72.94 86 GLU A C 1
ATOM 678 O O . GLU A 1 86 ? -20.246 18.578 -1.569 1.00 72.94 86 GLU A O 1
ATOM 683 N N . ILE A 1 87 ? -18.184 18.460 -0.666 1.00 70.69 87 ILE A N 1
ATOM 684 C CA . ILE A 1 87 ? -18.436 17.251 0.116 1.00 70.69 87 ILE A CA 1
ATOM 685 C C . ILE A 1 87 ? -19.305 17.657 1.306 1.00 70.69 87 ILE A C 1
ATOM 687 O O . ILE A 1 87 ? -18.878 18.427 2.165 1.00 70.69 87 ILE A O 1
ATOM 691 N N . GLN A 1 88 ? -20.535 17.150 1.358 1.00 76.50 88 GLN A N 1
ATOM 692 C CA . GLN A 1 88 ? -21.434 17.436 2.471 1.00 76.50 88 GLN A CA 1
ATOM 693 C C . GLN A 1 88 ? -20.915 16.777 3.753 1.00 76.50 88 GLN A C 1
ATOM 695 O O . GLN A 1 88 ? -20.393 15.661 3.743 1.00 76.50 88 GLN A O 1
ATOM 700 N N . LYS A 1 89 ? -21.078 17.459 4.890 1.00 75.88 89 LYS A N 1
ATOM 701 C CA . LYS A 1 89 ? -20.692 16.915 6.196 1.00 75.88 89 LYS A CA 1
ATOM 702 C C . LYS A 1 89 ? -21.433 15.592 6.438 1.00 75.88 89 LYS A C 1
ATOM 704 O O . LYS A 1 89 ? -22.656 15.574 6.496 1.00 75.88 89 LYS A O 1
ATOM 709 N N . GLY A 1 90 ? -20.684 14.497 6.574 1.00 76.69 90 GLY A N 1
ATOM 710 C CA . GLY A 1 90 ? -21.231 13.153 6.796 1.00 76.69 90 GLY A CA 1
ATOM 711 C C . GLY A 1 90 ? -21.463 12.313 5.535 1.00 76.69 90 GLY A C 1
ATOM 712 O O . GLY A 1 90 ? -21.846 11.153 5.665 1.00 76.69 90 GLY A O 1
ATOM 713 N N . SER A 1 91 ? -21.205 12.832 4.328 1.00 81.00 91 SER A N 1
ATOM 714 C CA . SER A 1 91 ? -21.253 12.000 3.119 1.00 81.00 91 SER A CA 1
ATOM 715 C C . SER A 1 91 ? -20.080 11.011 3.078 1.00 81.00 91 SER A C 1
ATOM 717 O O . SER A 1 91 ? -18.979 11.376 3.508 1.00 81.00 91 SER A O 1
ATOM 719 N N . PRO A 1 92 ? -20.273 9.793 2.537 1.00 86.75 92 PRO A N 1
ATOM 720 C CA . PRO A 1 92 ? -19.182 8.846 2.385 1.00 86.75 92 PRO A CA 1
ATOM 721 C C . PRO A 1 92 ? -18.103 9.414 1.460 1.00 86.75 92 PRO A C 1
ATOM 723 O O . PRO A 1 92 ? -18.403 10.008 0.423 1.00 86.75 92 PRO A O 1
ATOM 726 N N . VAL A 1 93 ? -16.841 9.236 1.842 1.00 86.62 93 VAL A N 1
ATOM 727 C CA . VAL A 1 93 ? -15.688 9.716 1.071 1.00 86.62 93 VAL A CA 1
ATOM 728 C C . VAL A 1 93 ? -15.041 8.523 0.393 1.00 86.62 93 VAL A C 1
ATOM 730 O O . VAL A 1 93 ? -14.572 7.620 1.078 1.00 86.62 93 VAL A O 1
ATOM 733 N N . GLN A 1 94 ? -14.975 8.531 -0.937 1.00 89.69 94 GLN A N 1
ATOM 734 C CA . GLN A 1 94 ? -14.257 7.517 -1.705 1.00 89.69 94 GLN A CA 1
ATOM 735 C C . GLN A 1 94 ? -13.009 8.128 -2.339 1.00 89.69 94 GLN A C 1
ATOM 737 O O . GLN A 1 94 ? -13.071 9.170 -2.991 1.00 89.69 94 GLN A O 1
ATOM 742 N N . ARG A 1 95 ? -11.863 7.484 -2.122 1.00 90.25 95 ARG A N 1
ATOM 743 C CA . ARG A 1 95 ? -10.556 7.887 -2.656 1.00 90.25 95 ARG A CA 1
ATOM 744 C C . ARG A 1 95 ? -9.891 6.682 -3.298 1.00 90.25 95 ARG A C 1
ATOM 746 O O . ARG A 1 95 ? -10.132 5.558 -2.868 1.00 90.25 95 ARG A O 1
ATOM 753 N N . ALA A 1 96 ? -9.027 6.927 -4.272 1.00 92.94 96 ALA A N 1
ATOM 754 C CA . ALA A 1 96 ? -8.200 5.892 -4.869 1.00 92.94 96 ALA A CA 1
ATOM 755 C C . ALA A 1 96 ? -6.728 6.304 -4.813 1.00 92.94 96 ALA A C 1
ATOM 757 O O . ALA A 1 96 ? -6.389 7.447 -5.121 1.00 92.94 96 ALA A O 1
ATOM 758 N N . ILE A 1 97 ? -5.868 5.366 -4.427 1.00 93.38 97 ILE A N 1
ATOM 759 C CA . ILE A 1 97 ? -4.419 5.461 -4.590 1.00 93.38 97 ILE A CA 1
ATOM 760 C C . ILE A 1 97 ? -4.089 4.630 -5.821 1.00 93.38 97 ILE A C 1
ATOM 762 O O . ILE A 1 97 ? -4.243 3.411 -5.802 1.00 93.38 97 ILE A O 1
ATOM 766 N N . VAL A 1 98 ? -3.680 5.297 -6.895 1.00 94.38 98 VAL A N 1
ATOM 767 C CA . VAL A 1 98 ? -3.289 4.633 -8.138 1.00 94.38 98 VAL A CA 1
ATOM 768 C C . VAL A 1 98 ? -1.773 4.639 -8.213 1.00 94.38 98 VAL A C 1
ATOM 770 O O . VAL A 1 98 ? -1.163 5.707 -8.233 1.00 94.38 98 VAL A O 1
ATOM 773 N N . ILE A 1 99 ? -1.172 3.453 -8.247 1.00 94.06 99 ILE A N 1
ATOM 774 C CA . ILE A 1 99 ? 0.268 3.291 -8.432 1.00 94.06 99 ILE A CA 1
ATOM 775 C C . ILE A 1 99 ? 0.557 2.510 -9.702 1.00 94.06 99 ILE A C 1
ATOM 777 O O . ILE A 1 99 ? -0.155 1.573 -10.057 1.00 94.06 99 ILE A O 1
ATOM 781 N N . TYR A 1 100 ? 1.632 2.894 -10.372 1.00 92.94 100 TYR A N 1
ATOM 782 C CA . TYR A 1 100 ? 2.200 2.119 -11.457 1.00 92.94 100 TYR A CA 1
ATOM 783 C C . TYR A 1 100 ? 3.296 1.209 -10.916 1.00 92.94 100 TYR A C 1
ATOM 785 O O . TYR A 1 100 ? 4.191 1.681 -10.216 1.00 92.94 100 TYR A O 1
ATOM 793 N N . TYR A 1 101 ? 3.237 -0.077 -11.251 1.00 93.25 101 TYR A N 1
ATOM 794 C CA . TYR A 1 101 ? 4.226 -1.063 -10.838 1.00 93.25 101 TYR A CA 1
ATOM 795 C C . TYR A 1 101 ? 4.932 -1.669 -12.057 1.00 93.25 101 TYR A C 1
ATOM 797 O O . TYR A 1 101 ? 4.338 -2.482 -12.772 1.00 93.25 101 TYR A O 1
ATOM 805 N N . PRO A 1 102 ? 6.191 -1.284 -12.330 1.00 90.56 102 PRO A N 1
ATOM 806 C CA . PRO A 1 102 ? 6.934 -1.799 -13.469 1.00 90.56 102 PRO A CA 1
ATOM 807 C C . PRO A 1 102 ? 7.538 -3.179 -13.185 1.00 90.56 102 PRO A C 1
ATOM 809 O O . PRO A 1 102 ? 8.567 -3.293 -12.525 1.00 90.56 102 PRO A O 1
ATOM 812 N N . HIS A 1 103 ? 6.954 -4.235 -13.763 1.00 87.19 103 HIS A N 1
ATOM 813 C CA . HIS A 1 103 ? 7.389 -5.621 -13.526 1.00 87.19 103 HIS A CA 1
ATOM 814 C C . HIS A 1 103 ? 8.880 -5.867 -13.821 1.00 87.19 103 HIS A C 1
ATOM 816 O O . HIS A 1 103 ? 9.560 -6.562 -13.075 1.00 87.19 103 HIS A O 1
ATOM 822 N N . HIS A 1 104 ? 9.411 -5.269 -14.891 1.00 88.81 104 HIS A N 1
ATOM 823 C CA . HIS A 1 104 ? 10.819 -5.403 -15.292 1.00 88.81 104 HIS A CA 1
ATOM 824 C C . HIS A 1 104 ? 11.834 -4.805 -14.294 1.00 88.81 104 HIS A C 1
ATOM 826 O O . HIS A 1 104 ? 13.027 -5.050 -14.429 1.00 88.81 104 HIS A O 1
ATOM 832 N N . GLN A 1 105 ? 11.376 -4.027 -13.309 1.00 91.00 105 GLN A N 1
ATOM 833 C CA . GLN A 1 105 ? 12.196 -3.450 -12.237 1.00 91.00 105 GLN A CA 1
ATOM 834 C C . GLN A 1 105 ? 11.658 -3.863 -10.858 1.00 91.00 105 GLN A C 1
ATOM 836 O O . GLN A 1 105 ? 11.762 -3.113 -9.889 1.00 91.00 105 GLN A O 1
ATOM 841 N N . SER A 1 106 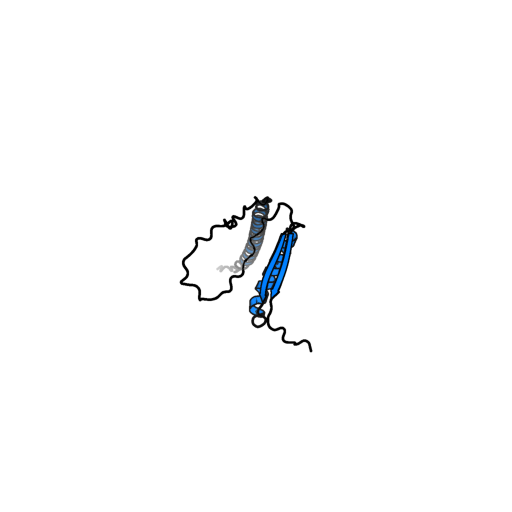? 11.046 -5.048 -10.763 1.00 89.06 106 SER A N 1
ATOM 842 C CA . SER A 1 106 ? 10.380 -5.525 -9.547 1.00 89.06 106 SER A CA 1
ATOM 843 C C . SER A 1 106 ? 11.305 -5.541 -8.331 1.00 89.06 106 SER A C 1
ATOM 845 O O . SER A 1 106 ? 10.903 -5.074 -7.274 1.00 89.06 106 SER A O 1
ATOM 847 N N . GLU A 1 107 ? 12.553 -5.991 -8.473 1.00 92.62 107 GLU A N 1
ATOM 848 C CA . GLU A 1 107 ? 13.529 -6.005 -7.373 1.00 92.62 107 GLU A CA 1
ATOM 849 C C . GLU A 1 107 ? 13.768 -4.617 -6.775 1.00 92.62 107 GLU A C 1
ATOM 851 O O . GLU A 1 107 ? 13.943 -4.496 -5.562 1.00 92.62 107 GLU A O 1
ATOM 856 N N . TYR A 1 108 ? 13.734 -3.578 -7.617 1.00 93.12 108 TYR A N 1
ATOM 857 C CA . TYR A 1 108 ? 13.926 -2.204 -7.178 1.00 93.12 108 TYR A CA 1
ATOM 858 C C . TYR A 1 108 ? 12.681 -1.641 -6.506 1.00 93.12 108 TYR A C 1
ATOM 860 O O . TYR A 1 108 ? 12.844 -1.065 -5.452 1.00 93.12 108 TYR A O 1
ATOM 868 N N . PHE A 1 109 ? 11.481 -1.821 -7.082 1.00 92.88 109 PHE A N 1
ATOM 869 C CA . PHE A 1 109 ? 10.238 -1.176 -6.610 1.00 92.88 109 PHE A CA 1
ATOM 870 C C . PHE A 1 109 ? 9.432 -1.983 -5.583 1.00 92.88 109 PHE A C 1
ATOM 872 O O . PHE A 1 109 ? 8.480 -1.477 -4.976 1.00 92.88 109 PHE A O 1
ATOM 879 N N . PHE A 1 110 ? 9.733 -3.271 -5.426 1.00 94.38 110 PHE A N 1
ATOM 880 C CA . PHE A 1 110 ? 9.026 -4.137 -4.490 1.00 94.38 110 PHE A CA 1
ATOM 881 C C . PHE A 1 110 ? 9.135 -3.654 -3.033 1.00 94.38 110 PHE A C 1
ATOM 883 O O . PHE A 1 110 ? 8.103 -3.637 -2.349 1.00 94.38 110 PHE A O 1
ATOM 890 N N . PRO A 1 111 ? 10.312 -3.232 -2.523 1.00 96.25 111 PRO A N 1
ATOM 891 C CA . PRO A 1 111 ? 10.420 -2.674 -1.177 1.00 96.25 111 PRO A CA 1
ATOM 892 C C . PRO A 1 111 ? 9.509 -1.458 -0.950 1.00 96.25 111 PRO A C 1
ATOM 894 O O . PRO A 1 111 ? 8.849 -1.375 0.083 1.00 96.25 111 PRO A O 1
ATOM 897 N N . GLU A 1 112 ? 9.415 -0.544 -1.908 1.00 94.81 112 GLU A N 1
ATOM 898 C CA . GLU A 1 112 ? 8.644 0.700 -1.843 1.00 9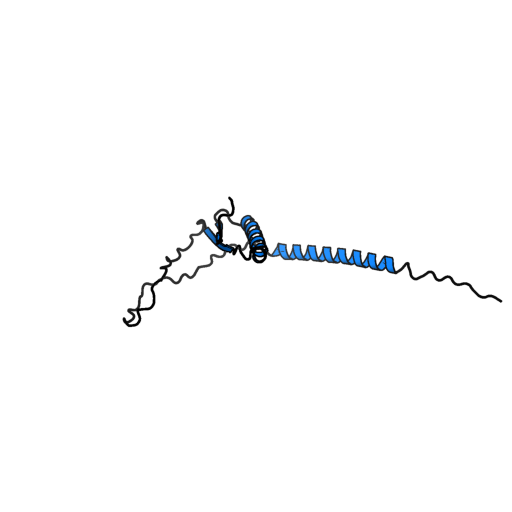4.81 112 GLU A CA 1
ATOM 899 C C . GLU A 1 112 ? 7.151 0.400 -1.813 1.00 94.81 112 GLU A C 1
ATOM 901 O O . GLU A 1 112 ? 6.439 0.909 -0.947 1.00 94.81 112 GLU A O 1
ATOM 906 N N . VAL A 1 113 ? 6.677 -0.482 -2.701 1.00 94.81 113 VAL A N 1
ATOM 907 C CA . VAL A 1 113 ? 5.272 -0.917 -2.696 1.00 94.81 113 VAL A CA 1
ATOM 908 C C . VAL A 1 113 ? 4.941 -1.652 -1.401 1.00 94.81 113 VAL A C 1
ATOM 910 O O . VAL A 1 113 ? 3.870 -1.443 -0.832 1.00 94.81 113 VAL A O 1
ATOM 913 N N . ARG A 1 114 ? 5.867 -2.462 -0.878 1.00 95.62 114 ARG A N 1
ATOM 914 C CA . ARG A 1 114 ? 5.697 -3.145 0.407 1.00 95.62 114 ARG A CA 1
ATOM 915 C C . ARG A 1 114 ? 5.574 -2.160 1.568 1.00 95.62 114 ARG A C 1
ATOM 917 O O . ARG A 1 114 ? 4.725 -2.362 2.439 1.00 95.62 114 ARG A O 1
ATOM 924 N N . TRP A 1 115 ? 6.405 -1.122 1.610 1.00 96.31 115 TRP A N 1
ATOM 925 C CA . TRP A 1 115 ? 6.324 -0.090 2.645 1.00 96.31 115 TRP A CA 1
ATOM 926 C C . TRP A 1 115 ? 5.046 0.734 2.519 1.00 96.31 115 TRP A C 1
ATOM 928 O O . TRP A 1 115 ? 4.354 0.914 3.518 1.00 96.31 115 TRP A O 1
ATOM 938 N N . LEU A 1 116 ? 4.668 1.125 1.301 1.00 95.31 116 LEU A N 1
ATOM 939 C CA . LEU A 1 116 ? 3.406 1.811 1.031 1.00 95.31 116 LEU A CA 1
ATOM 940 C C . LEU A 1 116 ? 2.198 0.976 1.475 1.00 95.31 116 LEU A C 1
ATOM 942 O O . LEU A 1 116 ? 1.307 1.499 2.139 1.00 95.31 116 LEU A O 1
ATOM 946 N N . TYR A 1 117 ? 2.183 -0.321 1.163 1.00 95.44 117 TYR A N 1
ATOM 947 C CA . TYR A 1 117 ? 1.126 -1.235 1.593 1.00 95.44 117 TYR A CA 1
ATOM 948 C C . TYR A 1 117 ? 1.031 -1.316 3.120 1.00 95.44 117 TYR A C 1
ATOM 950 O O . TYR A 1 117 ? -0.062 -1.241 3.673 1.00 95.44 117 TYR A O 1
ATOM 958 N N . ARG A 1 118 ? 2.168 -1.407 3.823 1.00 96.31 118 ARG A N 1
ATOM 959 C CA . ARG A 1 118 ? 2.191 -1.391 5.296 1.00 96.31 118 ARG A CA 1
ATOM 960 C C . ARG A 1 118 ? 1.623 -0.091 5.855 1.00 96.31 118 ARG A C 1
ATOM 962 O O . ARG A 1 118 ? 0.760 -0.137 6.723 1.00 96.31 118 ARG A O 1
ATOM 969 N N . SER A 1 119 ? 2.056 1.051 5.328 1.00 95.06 119 SER A N 1
ATOM 970 C CA . SER A 1 119 ? 1.519 2.355 5.724 1.00 95.06 119 SER A CA 1
ATOM 971 C C . SER A 1 119 ? 0.020 2.473 5.441 1.00 95.06 119 SER A C 1
ATOM 973 O O . SER A 1 119 ? -0.711 3.047 6.244 1.00 95.06 119 SER A O 1
ATOM 975 N N . TRP A 1 120 ? -0.454 1.905 4.331 1.00 94.38 120 TRP A N 1
ATOM 976 C CA . TRP A 1 120 ? -1.874 1.873 3.995 1.00 94.38 120 TRP A CA 1
ATOM 977 C C . TRP A 1 120 ? -2.680 1.033 4.991 1.00 94.38 120 TRP A C 1
ATOM 979 O O . TRP A 1 120 ? -3.702 1.509 5.477 1.00 94.38 120 TRP A O 1
ATOM 989 N N . VAL A 1 121 ? -2.206 -0.162 5.356 1.00 94.94 121 VAL A N 1
ATOM 990 C CA . VAL A 1 121 ? -2.863 -1.024 6.356 1.00 94.94 121 VAL A CA 1
ATOM 991 C C . VAL A 1 121 ? -2.983 -0.322 7.710 1.00 94.94 121 VAL A C 1
ATOM 993 O O . VAL A 1 121 ? -4.062 -0.323 8.293 1.00 94.94 121 VAL A O 1
ATOM 996 N N . GLU A 1 122 ? -1.923 0.337 8.179 1.00 95.62 122 GLU A N 1
ATOM 997 C CA . GLU A 1 122 ? -1.969 1.107 9.432 1.00 95.62 122 GLU A CA 1
ATOM 998 C C . GLU A 1 122 ? -2.957 2.280 9.349 1.00 95.62 122 GLU A C 1
ATOM 1000 O O . GLU A 1 122 ? -3.729 2.528 10.275 1.00 95.62 122 GLU A O 1
ATOM 1005 N N . MET A 1 123 ? -3.008 2.972 8.208 1.00 93.31 123 MET A N 1
ATOM 1006 C CA . MET A 1 123 ? -3.985 4.035 7.974 1.00 93.31 123 MET A CA 1
ATOM 1007 C C . MET A 1 123 ? -5.432 3.509 8.016 1.00 93.31 123 MET A C 1
ATOM 1009 O O . MET A 1 123 ? -6.307 4.213 8.522 1.00 93.31 123 MET A O 1
ATOM 1013 N N . LEU A 1 124 ? -5.700 2.289 7.526 1.00 91.94 124 LEU A N 1
ATOM 1014 C CA . LEU A 1 124 ? -7.041 1.686 7.567 1.00 91.94 124 LEU A CA 1
ATOM 1015 C C . LEU A 1 124 ? -7.549 1.488 9.004 1.00 91.94 124 LEU A C 1
ATOM 1017 O O . LEU A 1 124 ? -8.751 1.608 9.228 1.00 91.94 124 LEU A O 1
ATOM 1021 N N . LEU A 1 125 ? -6.664 1.239 9.977 1.00 93.38 125 LEU A N 1
ATOM 1022 C CA . LEU A 1 125 ? -7.048 1.063 11.385 1.00 93.38 125 LEU A CA 1
ATOM 1023 C C . LEU A 1 125 ? -7.621 2.346 12.003 1.00 93.38 125 LEU A C 1
ATOM 1025 O O . LEU A 1 125 ? -8.508 2.282 12.851 1.00 93.38 125 LEU A O 1
ATOM 1029 N N . GLY A 1 126 ? -7.129 3.510 11.571 1.00 91.19 126 GLY A N 1
ATOM 1030 C CA . GLY A 1 126 ? -7.604 4.826 12.013 1.00 91.19 126 GLY A CA 1
ATOM 1031 C C . GLY A 1 126 ? -8.662 5.449 11.100 1.00 91.19 126 GLY A C 1
ATOM 1032 O O . GLY A 1 126 ? -9.056 6.599 11.309 1.00 91.19 126 GLY A O 1
ATOM 1033 N N . GLN A 1 127 ? -9.095 4.742 10.054 1.00 89.56 127 GLN A N 1
ATOM 1034 C CA . GLN A 1 127 ? -9.991 5.294 9.048 1.00 89.56 127 GLN A CA 1
ATOM 1035 C C . GLN A 1 127 ? -11.446 5.330 9.559 1.00 89.56 127 GLN A C 1
ATOM 1037 O O . GLN A 1 127 ? -11.955 4.314 10.032 1.00 89.56 127 GLN A O 1
ATOM 1042 N N . PRO A 1 128 ? -12.164 6.467 9.428 1.00 90.69 128 PRO A N 1
ATOM 1043 C CA . PRO A 1 128 ? -13.594 6.518 9.722 1.00 90.69 128 PRO A CA 1
ATOM 1044 C C . PRO A 1 128 ? -14.380 5.523 8.861 1.00 90.69 128 PRO A C 1
ATOM 1046 O O . PRO A 1 128 ? -14.097 5.377 7.674 1.00 90.69 128 PRO A O 1
ATOM 1049 N N . SER A 1 129 ? -15.428 4.906 9.412 1.00 88.69 129 SER A N 1
ATOM 1050 C CA . SER A 1 129 ? -16.252 3.909 8.702 1.00 88.69 129 SER A CA 1
ATOM 1051 C C . SER A 1 129 ? -16.946 4.444 7.442 1.00 88.69 129 SER A C 1
ATOM 1053 O O . SER A 1 129 ? -17.277 3.683 6.538 1.00 88.69 129 SER A O 1
ATOM 1055 N N . THR A 1 130 ? -17.158 5.759 7.362 1.00 89.69 130 THR A N 1
ATOM 1056 C CA . THR A 1 130 ? -17.740 6.437 6.196 1.00 89.69 130 THR A CA 1
ATOM 1057 C C . THR A 1 130 ? -16.726 6.692 5.085 1.00 89.69 130 THR A C 1
ATOM 1059 O O . THR A 1 130 ? -17.097 7.115 3.990 1.00 89.69 130 THR A O 1
ATOM 1062 N N . TRP A 1 131 ? -15.438 6.484 5.344 1.00 90.75 131 TRP A N 1
ATOM 1063 C CA . TRP A 1 131 ? -14.386 6.688 4.365 1.00 90.75 131 TRP A CA 1
ATOM 1064 C C . TRP A 1 131 ? -14.016 5.348 3.745 1.00 90.75 131 TRP A C 1
ATOM 1066 O O . TRP A 1 131 ? -13.841 4.351 4.441 1.00 90.75 131 TRP A O 1
ATOM 1076 N N . ARG A 1 132 ? -13.765 5.343 2.440 1.00 91.62 132 ARG A N 1
ATOM 1077 C CA . ARG A 1 132 ? -13.223 4.212 1.691 1.00 91.62 132 ARG A CA 1
ATOM 1078 C C . ARG A 1 132 ? -12.010 4.665 0.884 1.00 91.62 132 ARG A C 1
ATOM 1080 O O . ARG A 1 132 ? -12.047 5.699 0.217 1.00 91.62 132 ARG A O 1
ATOM 1087 N N . THR A 1 133 ? -10.937 3.883 0.948 1.00 93.69 133 THR A N 1
ATOM 1088 C CA . THR A 1 133 ? -9.715 4.127 0.175 1.00 93.69 133 THR A CA 1
ATOM 1089 C C . THR A 1 133 ? -9.404 2.876 -0.634 1.00 93.69 133 THR A C 1
ATOM 1091 O O . THR A 1 133 ? -9.074 1.847 -0.053 1.00 93.69 133 THR A O 1
ATOM 1094 N N . ASP A 1 134 ? -9.535 2.956 -1.953 1.00 92.62 134 ASP A N 1
ATOM 1095 C CA . ASP A 1 134 ? -9.222 1.863 -2.870 1.00 92.62 134 ASP A CA 1
ATOM 1096 C C . ASP A 1 134 ? -7.741 1.939 -3.287 1.00 92.62 134 ASP A C 1
ATOM 1098 O O . ASP A 1 134 ? -7.226 3.018 -3.586 1.00 92.62 134 ASP A O 1
ATOM 1102 N N . PHE A 1 135 ? -7.046 0.801 -3.302 1.00 94.12 135 PHE A N 1
ATOM 1103 C CA . PHE A 1 135 ? -5.641 0.706 -3.708 1.00 94.12 135 PHE A CA 1
ATOM 1104 C C . PHE A 1 135 ? -5.553 0.007 -5.065 1.00 94.12 135 PHE A C 1
ATOM 1106 O O . PHE A 1 135 ? -5.858 -1.180 -5.179 1.00 94.12 135 PHE A O 1
ATOM 1113 N N . VAL A 1 136 ? -5.184 0.752 -6.107 1.00 93.56 136 VAL A N 1
ATOM 1114 C CA . VAL A 1 136 ? -5.183 0.283 -7.497 1.00 93.56 136 VAL A CA 1
ATOM 1115 C C . VAL A 1 136 ? -3.748 0.220 -8.000 1.00 93.56 136 VAL A C 1
ATOM 1117 O O . VAL A 1 136 ? -3.077 1.244 -8.122 1.00 93.56 136 VAL A O 1
ATOM 1120 N N . ILE A 1 137 ? -3.289 -0.987 -8.321 1.00 92.69 137 ILE A N 1
ATOM 1121 C CA . ILE A 1 137 ? -1.966 -1.213 -8.905 1.00 92.69 137 ILE A CA 1
ATOM 1122 C C . ILE A 1 137 ? -2.132 -1.456 -10.399 1.00 92.69 137 ILE A C 1
ATOM 1124 O O . ILE A 1 137 ? -2.709 -2.458 -10.818 1.00 92.69 137 ILE A O 1
ATOM 1128 N N . PHE A 1 138 ? -1.610 -0.538 -11.202 1.00 92.75 138 PHE A N 1
ATOM 1129 C CA . PHE A 1 138 ? -1.513 -0.697 -12.641 1.00 92.75 138 PHE A CA 1
ATOM 1130 C C . PHE A 1 138 ? -0.154 -1.306 -12.992 1.00 92.75 138 PHE A C 1
ATOM 1132 O O . PHE A 1 138 ? 0.890 -0.720 -12.712 1.00 92.75 138 PHE A O 1
ATOM 1139 N N . THR A 1 139 ? -0.165 -2.481 -13.615 1.00 89.38 139 THR A N 1
ATOM 1140 C CA . THR A 1 139 ? 1.034 -3.150 -14.126 1.00 89.38 139 THR A CA 1
ATOM 1141 C C . THR A 1 139 ? 0.832 -3.471 -15.601 1.00 89.38 139 THR A C 1
ATOM 1143 O O . THR A 1 139 ? -0.249 -3.877 -16.030 1.00 89.38 139 THR A O 1
ATOM 1146 N N . TYR A 1 140 ? 1.877 -3.255 -16.384 1.00 77.88 140 TYR A N 1
ATOM 1147 C CA . TYR A 1 140 ? 1.963 -3.645 -17.782 1.00 77.88 140 TYR A CA 1
ATOM 1148 C C . TYR A 1 140 ? 2.846 -4.884 -17.845 1.00 77.88 140 TYR A C 1
ATOM 1150 O O . TYR A 1 140 ? 3.775 -5.023 -17.051 1.00 77.88 140 TYR A O 1
ATOM 1158 N N . ASN A 1 141 ? 2.573 -5.749 -18.818 1.00 65.00 141 ASN A N 1
ATOM 1159 C CA . ASN A 1 141 ? 3.215 -7.052 -18.982 1.00 65.00 141 ASN A CA 1
ATOM 1160 C C . ASN A 1 141 ? 2.595 -8.187 -18.139 1.00 65.00 141 ASN A C 1
ATOM 1162 O O . ASN A 1 141 ? 3.289 -8.933 -17.460 1.00 65.00 141 ASN A O 1
ATOM 1166 N N . PHE A 1 142 ? 1.276 -8.377 -18.262 1.00 59.81 142 PHE A N 1
ATOM 1167 C CA . PHE A 1 142 ? 0.664 -9.705 -18.118 1.00 59.81 142 PHE A CA 1
ATOM 1168 C C . PHE A 1 142 ? 0.908 -10.513 -19.405 1.00 59.81 142 PHE A C 1
ATOM 1170 O O . PHE A 1 142 ? -0.036 -10.930 -20.076 1.00 59.81 142 PHE A O 1
ATOM 1177 N N . SER A 1 143 ? 2.162 -10.695 -19.827 1.00 54.19 143 SER A N 1
ATOM 1178 C CA . SER A 1 143 ? 2.442 -11.756 -20.796 1.00 54.19 143 SER A CA 1
ATOM 1179 C C . SER A 1 143 ? 2.323 -13.078 -20.045 1.00 54.19 143 SER A C 1
ATOM 1181 O O . SER A 1 143 ? 3.243 -13.525 -19.387 1.00 54.19 143 SER A O 1
ATOM 1183 N N . ILE A 1 144 ? 1.097 -13.605 -20.022 1.00 55.25 144 ILE A N 1
ATOM 1184 C CA . ILE A 1 144 ? 0.746 -15.015 -20.227 1.00 55.25 144 ILE A CA 1
ATOM 1185 C C . ILE A 1 144 ? 1.916 -15.990 -19.968 1.00 55.25 144 ILE A C 1
ATOM 1187 O O . ILE A 1 144 ? 2.424 -16.612 -20.893 1.00 55.25 144 ILE A O 1
ATOM 1191 N N . GLU A 1 145 ? 2.337 -16.136 -18.714 1.00 52.19 145 GLU A N 1
ATOM 1192 C CA . GLU A 1 145 ? 3.304 -17.168 -18.299 1.00 52.19 145 GLU A CA 1
ATOM 1193 C C . GLU A 1 145 ? 2.721 -18.059 -17.190 1.00 52.19 145 GLU A C 1
ATOM 1195 O 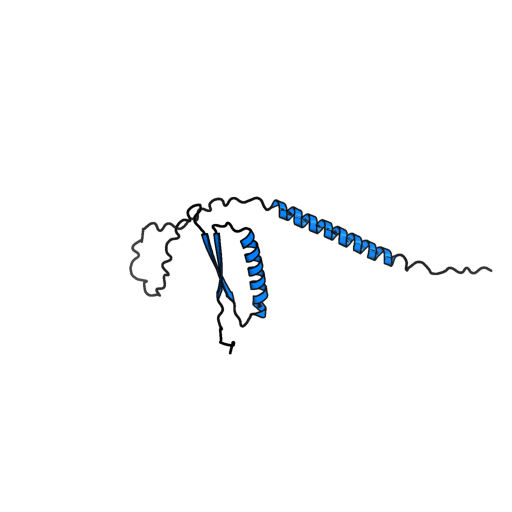O . GLU A 1 145 ? 3.421 -18.680 -16.402 1.00 52.19 145 GLU A O 1
ATOM 1200 N N . PHE A 1 146 ? 1.387 -18.144 -17.167 1.00 52.03 146 PHE A N 1
ATOM 1201 C CA . PHE A 1 146 ? 0.656 -19.293 -16.641 1.00 52.03 146 PHE A CA 1
ATOM 1202 C C . PHE A 1 146 ? 0.137 -20.102 -17.835 1.00 52.03 146 PHE A C 1
ATOM 1204 O O . PHE A 1 146 ? -1.021 -19.966 -18.239 1.00 52.03 146 PHE A O 1
ATOM 1211 N N . ARG A 1 147 ? 1.014 -20.904 -18.438 1.00 39.25 147 ARG A N 1
ATOM 1212 C CA . ARG A 1 147 ? 0.626 -22.065 -19.242 1.00 39.25 147 ARG A CA 1
ATOM 1213 C C . ARG A 1 147 ? 1.331 -23.288 -18.681 1.00 39.25 147 ARG A C 1
ATOM 1215 O O . ARG A 1 147 ? 2.536 -23.165 -18.383 1.00 39.25 147 ARG A O 1
#

Radius of gyration: 33.2 Å; chains: 1; bounding box: 94×60×85 Å